Protein AF-A0A3P8GDN5-F1 (afdb_monomer_lite)

Radius of gyration: 11.0 Å; chains: 1; bounding box: 24×20×29 Å

Foldseek 3Di:
DDAACAPNDDHDDDPVCVVVQVVVCVVVVDRVVSVVRGDPPGHD

Organism: NCBI:txid31246

Secondary structure (DSSP, 8-state):
-PPTTGGG---PPPGGGHHHHHHHHHHHSS-HHHHHHS-TT---

pLDDT: mean 92.35, std 8.22, range [53.91, 97.44]

Sequence (44 aa):
METLGDMGRPVVLPEFLKAESKLTFHVNEFNLVVSNLIGLRRNL

Structure (mmCIF, N/CA/C/O backbone):
data_AF-A0A3P8GDN5-F1
#
_entry.id   AF-A0A3P8GDN5-F1
#
loop_
_atom_site.group_PDB
_atom_site.id
_atom_site.type_symbol
_atom_site.label_atom_id
_atom_site.label_alt_id
_atom_site.label_comp_id
_atom_site.label_asym_id
_atom_site.label_entity_id
_atom_site.label_seq_id
_atom_site.pdbx_PDB_ins_code
_atom_site.Cartn_x
_atom_site.Cartn_y
_atom_site.Cartn_z
_atom_site.occupancy
_atom_site.B_iso_or_equiv
_atom_site.auth_seq_id
_atom_site.auth_comp_id
_atom_site.auth_asym_id
_atom_site.auth_atom_id
_atom_site.pdbx_PDB_model_num
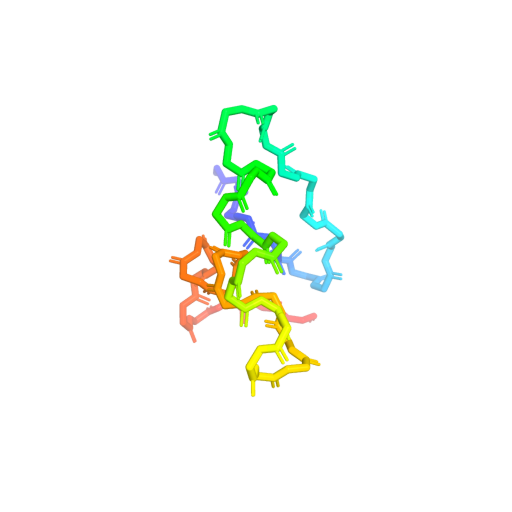ATOM 1 N N . MET A 1 1 ? 7.743 3.179 -19.002 1.00 53.91 1 MET A N 1
ATOM 2 C CA . MET A 1 1 ? 6.723 3.711 -18.078 1.00 53.91 1 MET A CA 1
ATOM 3 C C . MET A 1 1 ? 7.039 3.094 -16.730 1.00 53.91 1 MET A C 1
ATOM 5 O O . MET A 1 1 ? 7.061 1.873 -16.657 1.00 53.91 1 MET A O 1
ATOM 9 N N . GLU A 1 2 ? 7.446 3.879 -15.737 1.00 60.88 2 GLU A N 1
ATOM 10 C CA . GLU A 1 2 ? 7.852 3.319 -14.442 1.00 60.88 2 GLU A CA 1
ATOM 11 C C . GLU A 1 2 ? 6.616 2.880 -13.656 1.00 60.88 2 GLU A C 1
ATOM 13 O O . GLU A 1 2 ? 5.657 3.640 -13.520 1.00 60.88 2 GLU A O 1
ATOM 18 N N . THR A 1 3 ? 6.615 1.633 -13.187 1.00 83.19 3 THR A N 1
ATOM 19 C CA . THR A 1 3 ? 5.535 1.083 -12.364 1.00 83.19 3 THR A CA 1
ATOM 20 C C . THR A 1 3 ? 5.680 1.547 -10.915 1.00 83.19 3 THR A C 1
ATOM 22 O O . THR A 1 3 ? 6.793 1.732 -10.422 1.00 83.19 3 THR A O 1
ATOM 25 N N . LEU A 1 4 ? 4.562 1.734 -10.209 1.00 91.19 4 LEU A N 1
ATOM 26 C CA . LEU A 1 4 ? 4.573 2.153 -8.805 1.00 91.19 4 LEU A CA 1
ATOM 27 C C . LEU A 1 4 ? 5.398 1.185 -7.945 1.00 91.19 4 LEU A C 1
ATOM 29 O O . LEU A 1 4 ? 5.232 -0.032 -8.024 1.00 91.19 4 LEU A O 1
ATOM 33 N N . GLY A 1 5 ? 6.287 1.741 -7.121 1.00 92.12 5 GLY A N 1
ATOM 34 C CA . GLY A 1 5 ? 7.121 0.973 -6.195 1.00 92.12 5 GLY A CA 1
ATOM 35 C C . GLY A 1 5 ? 8.294 0.224 -6.834 1.00 92.12 5 GLY A C 1
ATOM 36 O O . GLY A 1 5 ? 8.978 -0.525 -6.131 1.00 92.12 5 GLY A O 1
ATOM 37 N N . ASP A 1 6 ? 8.527 0.398 -8.139 1.00 93.69 6 ASP A N 1
ATOM 38 C CA . ASP A 1 6 ? 9.650 -0.218 -8.849 1.00 93.69 6 ASP A CA 1
ATOM 39 C C . ASP A 1 6 ? 10.993 0.327 -8.354 1.00 93.69 6 ASP A C 1
ATOM 41 O O . ASP A 1 6 ? 11.097 1.508 -8.004 1.00 93.69 6 ASP A O 1
ATOM 45 N N . MET A 1 7 ? 12.009 -0.536 -8.316 1.00 94.19 7 MET A N 1
ATOM 46 C CA . MET A 1 7 ? 13.327 -0.250 -7.731 1.00 94.19 7 MET A CA 1
ATOM 47 C C . MET A 1 7 ? 13.249 0.201 -6.262 1.00 94.19 7 MET A C 1
ATOM 49 O O . MET A 1 7 ? 13.953 1.111 -5.828 1.00 94.19 7 MET A O 1
ATOM 53 N N . GLY A 1 8 ? 12.290 -0.337 -5.498 1.00 92.19 8 GLY A N 1
ATOM 54 C CA . GLY A 1 8 ? 12.128 0.012 -4.080 1.00 92.19 8 GLY A CA 1
ATOM 55 C C . GLY A 1 8 ? 11.620 1.431 -3.799 1.00 92.19 8 GLY A C 1
ATOM 56 O O . GLY A 1 8 ? 11.611 1.849 -2.642 1.00 92.19 8 GLY A O 1
ATOM 57 N N . ARG A 1 9 ? 11.195 2.182 -4.821 1.00 93.88 9 ARG A N 1
ATOM 58 C CA . ARG A 1 9 ? 10.815 3.591 -4.658 1.00 93.88 9 ARG A CA 1
ATOM 59 C C . ARG A 1 9 ? 9.560 3.777 -3.802 1.00 93.88 9 ARG A C 1
ATOM 61 O O . ARG A 1 9 ? 8.648 2.950 -3.853 1.00 93.88 9 ARG A O 1
ATOM 68 N N . PRO A 1 10 ? 9.468 4.881 -3.040 1.00 94.38 10 PRO A N 1
ATOM 69 C CA . PRO A 1 10 ? 8.283 5.172 -2.248 1.00 94.38 10 PRO A CA 1
ATOM 70 C C . PRO A 1 10 ? 7.064 5.411 -3.147 1.00 94.38 10 PR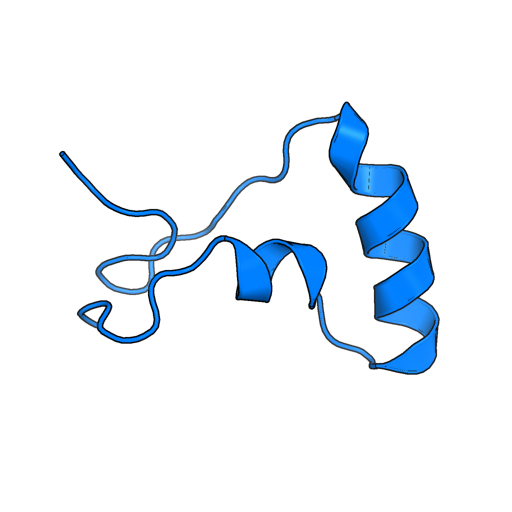O A C 1
ATOM 72 O O . PRO A 1 10 ? 7.152 6.076 -4.179 1.00 94.38 10 PRO A O 1
ATOM 75 N N . VAL A 1 11 ? 5.908 4.900 -2.722 1.00 94.06 11 VAL A N 1
ATOM 76 C CA . VAL A 1 11 ? 4.617 5.144 -3.375 1.00 94.06 11 VAL A CA 1
ATOM 77 C C . VAL A 1 11 ? 3.823 6.137 -2.538 1.00 94.06 11 VAL A C 1
ATOM 79 O O . VAL A 1 11 ? 3.474 5.858 -1.392 1.00 94.06 11 VAL A O 1
ATOM 82 N N . VAL A 1 12 ? 3.527 7.300 -3.118 1.00 91.75 12 VAL A N 1
ATOM 83 C CA . VAL A 1 12 ? 2.667 8.310 -2.493 1.00 91.75 12 VAL A CA 1
ATOM 84 C C . VAL A 1 12 ? 1.224 8.061 -2.917 1.00 91.75 12 VAL A C 1
ATOM 86 O O . VAL A 1 12 ? 0.901 8.070 -4.102 1.00 91.75 12 VAL A O 1
ATOM 89 N N . LEU A 1 13 ? 0.352 7.844 -1.935 1.00 92.88 13 LEU A N 1
ATOM 90 C CA . LEU A 1 13 ? -1.076 7.636 -2.158 1.00 92.88 13 LEU A CA 1
ATOM 91 C C . LEU A 1 13 ? -1.778 8.931 -2.604 1.00 92.88 13 LEU A C 1
ATOM 93 O O . LEU A 1 13 ? -1.638 9.957 -1.927 1.00 92.88 13 LEU A O 1
ATOM 97 N N . PRO A 1 14 ? -2.605 8.876 -3.663 1.00 92.50 14 PRO A N 1
ATOM 98 C CA . PRO A 1 14 ? -3.581 9.917 -3.963 1.00 92.50 14 PRO A CA 1
ATOM 99 C C . PRO A 1 14 ? -4.534 10.168 -2.787 1.00 92.50 14 PRO A C 1
ATOM 101 O O . PRO A 1 14 ? -4.882 9.242 -2.053 1.00 92.50 14 PRO A O 1
ATOM 104 N N . GLU A 1 15 ? -5.005 11.409 -2.636 1.00 96.38 15 GLU A N 1
ATOM 105 C CA . GLU A 1 15 ? -5.839 11.824 -1.495 1.00 96.38 15 GLU A CA 1
ATOM 106 C C . GLU A 1 15 ? -7.096 10.957 -1.329 1.00 96.38 15 GLU A C 1
ATOM 108 O O . GLU A 1 15 ? -7.412 10.523 -0.222 1.00 96.38 15 GLU A O 1
ATOM 113 N N . PHE A 1 16 ? -7.761 10.622 -2.439 1.00 96.00 16 PHE A N 1
ATOM 114 C CA . PHE A 1 16 ? -9.004 9.846 -2.436 1.00 96.00 16 PHE A CA 1
ATOM 115 C C . PHE A 1 16 ? -8.845 8.404 -1.921 1.00 96.00 16 PHE A C 1
ATOM 117 O O . PHE A 1 16 ? -9.836 7.795 -1.533 1.00 96.00 16 PHE A O 1
ATOM 124 N N . LEU A 1 17 ? -7.619 7.869 -1.860 1.00 96.69 17 LEU A N 1
ATOM 125 C CA . LEU A 1 17 ? -7.329 6.527 -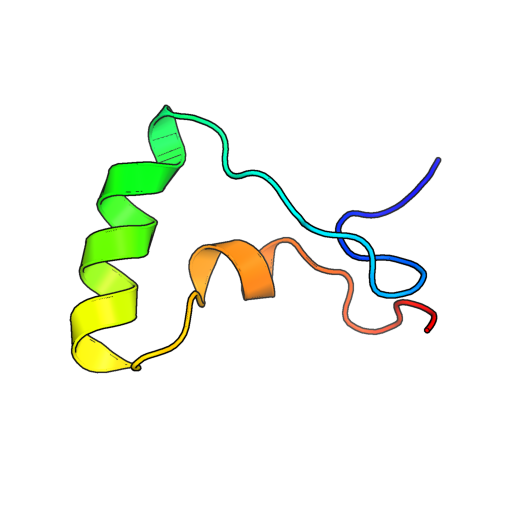1.333 1.00 96.69 17 LEU A CA 1
ATOM 126 C C . LEU A 1 17 ? -6.835 6.538 0.123 1.00 96.69 17 LEU A C 1
ATOM 128 O O . LEU A 1 17 ? -6.697 5.482 0.744 1.00 96.69 17 LEU A O 1
ATOM 132 N N . LYS A 1 18 ? -6.564 7.712 0.711 1.00 96.25 18 LYS A N 1
ATOM 133 C CA . LYS A 1 18 ? -6.009 7.794 2.073 1.00 96.25 18 LYS A CA 1
ATOM 134 C C . LYS A 1 18 ? -6.975 7.287 3.142 1.00 96.25 18 LYS A C 1
ATOM 136 O O . LYS A 1 18 ? -6.524 6.727 4.138 1.00 96.25 18 LYS A O 1
ATOM 141 N N . ALA A 1 19 ? -8.282 7.477 2.957 1.00 96.81 19 ALA A N 1
ATOM 142 C CA . ALA A 1 19 ? -9.287 7.000 3.908 1.00 96.81 19 ALA A CA 1
ATOM 143 C C . ALA A 1 19 ? -9.312 5.463 3.979 1.00 96.81 19 ALA A C 1
ATOM 145 O O . ALA A 1 19 ? -9.213 4.892 5.063 1.00 96.81 19 ALA A O 1
ATOM 146 N N . GLU A 1 20 ? -9.348 4.799 2.822 1.00 97.00 20 GLU A N 1
ATOM 14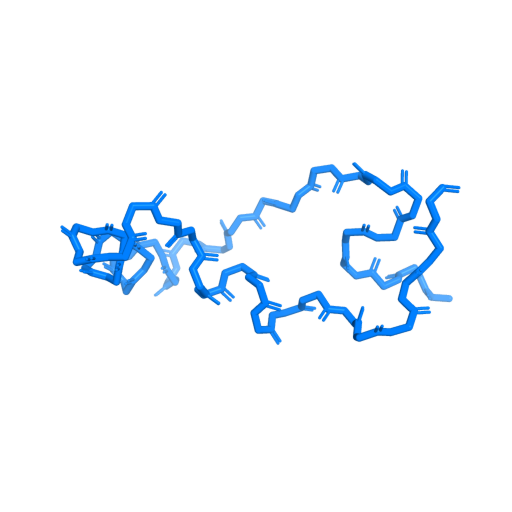7 C CA . GLU A 1 20 ? -9.299 3.337 2.713 1.00 97.00 20 GLU A CA 1
ATOM 148 C C . GLU A 1 20 ? -7.969 2.768 3.229 1.00 97.00 20 GLU A C 1
ATOM 150 O O . GLU A 1 20 ? -7.942 1.771 3.953 1.00 97.00 20 GLU A O 1
ATOM 155 N N . SER A 1 21 ? -6.858 3.443 2.925 1.00 97.31 21 SER A N 1
ATOM 156 C CA . SER A 1 21 ? -5.533 3.065 3.419 1.00 97.31 21 SER A CA 1
ATOM 157 C C . SER A 1 21 ? -5.479 3.044 4.950 1.00 97.31 21 SER A C 1
ATOM 159 O O . SER A 1 21 ? -4.990 2.078 5.527 1.00 97.31 21 SER A O 1
ATOM 161 N N . LYS A 1 22 ? -6.047 4.052 5.627 1.00 97.19 22 LYS A N 1
ATOM 162 C CA . LYS A 1 22 ? -6.107 4.096 7.100 1.00 97.19 22 LYS A CA 1
ATOM 163 C C . LYS A 1 22 ? -6.982 2.984 7.684 1.00 97.19 22 LYS A C 1
ATOM 165 O O . LYS A 1 22 ? -6.598 2.366 8.672 1.00 97.19 22 LYS A O 1
ATOM 170 N N . LEU A 1 23 ? -8.136 2.727 7.067 1.00 96.69 23 LEU A N 1
ATOM 171 C CA . LEU A 1 23 ? -9.067 1.670 7.477 1.00 96.69 23 LEU A CA 1
ATOM 172 C C . LEU A 1 23 ? -8.427 0.283 7.390 1.00 96.69 23 LEU A C 1
ATOM 174 O O . LEU A 1 23 ? -8.472 -0.487 8.345 1.00 96.69 23 LEU A O 1
ATOM 178 N N . THR A 1 24 ? -7.805 -0.022 6.253 1.00 97.12 24 THR A N 1
ATOM 179 C CA . THR A 1 24 ? -7.160 -1.321 6.025 1.00 97.12 24 THR A CA 1
ATOM 180 C C . THR A 1 24 ? -5.896 -1.485 6.865 1.00 97.12 24 THR A C 1
ATOM 182 O O . THR A 1 24 ? -5.653 -2.577 7.382 1.00 97.12 24 THR A O 1
ATOM 185 N N . PHE A 1 25 ? -5.130 -0.410 7.074 1.00 97.44 25 PHE A N 1
ATOM 186 C CA . PHE A 1 25 ? -3.941 -0.437 7.922 1.00 97.44 25 PHE A CA 1
ATOM 187 C C . PHE A 1 25 ? -4.271 -0.832 9.363 1.00 97.44 25 PHE A C 1
ATOM 189 O O . PHE A 1 25 ? -3.558 -1.649 9.924 1.00 97.44 25 PHE A O 1
ATOM 196 N N . HIS A 1 26 ? -5.372 -0.338 9.938 1.00 95.69 26 HIS A N 1
ATOM 197 C CA . HIS A 1 26 ? -5.732 -0.628 11.332 1.00 95.69 26 HIS A CA 1
ATOM 198 C C . HIS A 1 26 ? -5.904 -2.127 11.645 1.00 95.69 26 HIS A C 1
ATOM 200 O O . HIS A 1 26 ? -5.737 -2.543 12.784 1.00 95.69 26 HIS A O 1
ATOM 206 N N . VAL A 1 27 ? -6.255 -2.938 10.645 1.00 95.44 27 VAL A N 1
ATOM 207 C CA . VAL A 1 27 ? -6.449 -4.387 10.815 1.00 95.44 27 VAL A CA 1
ATOM 208 C C . VAL A 1 27 ? -5.193 -5.171 10.445 1.00 95.44 27 VAL A C 1
ATOM 210 O O . VAL A 1 27 ? -4.898 -6.196 11.051 1.00 95.44 27 VAL A O 1
ATOM 213 N N . ASN A 1 28 ? -4.471 -4.716 9.421 1.00 97.44 28 ASN A N 1
ATOM 214 C CA . ASN A 1 28 ? -3.386 -5.484 8.812 1.00 97.44 28 ASN A CA 1
ATOM 215 C C . ASN A 1 28 ? -1.997 -5.023 9.261 1.00 97.44 28 ASN A C 1
ATOM 217 O O . ASN A 1 28 ? -1.015 -5.686 8.938 1.00 97.44 28 ASN A O 1
ATOM 221 N N . GLU A 1 29 ? -1.907 -3.866 9.923 1.00 96.94 29 GLU A N 1
ATOM 222 C CA . GLU A 1 29 ? -0.660 -3.165 10.263 1.00 96.94 29 GLU A CA 1
ATOM 223 C C . GLU A 1 29 ? 0.260 -2.969 9.039 1.00 96.94 29 GLU A C 1
ATOM 225 O O . GLU A 1 29 ? 1.482 -2.855 9.127 1.00 96.94 29 GLU A O 1
ATOM 230 N N . PHE A 1 30 ? -0.352 -2.940 7.851 1.00 96.56 30 PHE A N 1
ATOM 231 C CA . PHE A 1 30 ? 0.308 -2.809 6.563 1.00 96.56 30 PHE A CA 1
ATOM 232 C C . PHE A 1 30 ? -0.609 -2.115 5.555 1.00 96.56 30 PHE A C 1
ATOM 234 O O . PHE A 1 30 ? -1.831 -2.281 5.564 1.00 96.56 30 PHE A O 1
ATOM 241 N N . ASN A 1 31 ? -0.018 -1.320 4.661 1.00 95.94 31 ASN A N 1
ATOM 242 C CA . ASN A 1 31 ? -0.767 -0.537 3.685 1.00 95.94 31 ASN A CA 1
ATOM 243 C C . ASN A 1 31 ? -1.134 -1.383 2.458 1.00 95.94 31 ASN A C 1
ATOM 245 O O . ASN A 1 31 ? -0.516 -1.280 1.396 1.00 95.94 31 ASN A O 1
ATOM 249 N N . LEU A 1 32 ? -2.155 -2.227 2.613 1.00 95.81 32 LEU A N 1
ATOM 250 C CA . LEU A 1 32 ? -2.632 -3.113 1.548 1.00 95.81 32 LEU A CA 1
ATOM 251 C C . LEU A 1 32 ? -3.115 -2.354 0.309 1.00 95.81 32 LEU A C 1
ATOM 253 O O . LEU A 1 32 ? -2.923 -2.833 -0.805 1.00 95.81 32 LEU A O 1
ATOM 257 N N . VAL A 1 33 ? -3.667 -1.149 0.483 1.00 96.00 33 VAL A N 1
ATOM 258 C CA . VAL A 1 33 ? -4.074 -0.300 -0.646 1.00 96.00 33 VAL A CA 1
ATOM 259 C C . VAL A 1 33 ? -2.871 0.033 -1.526 1.00 96.00 33 VAL A C 1
ATOM 261 O O . 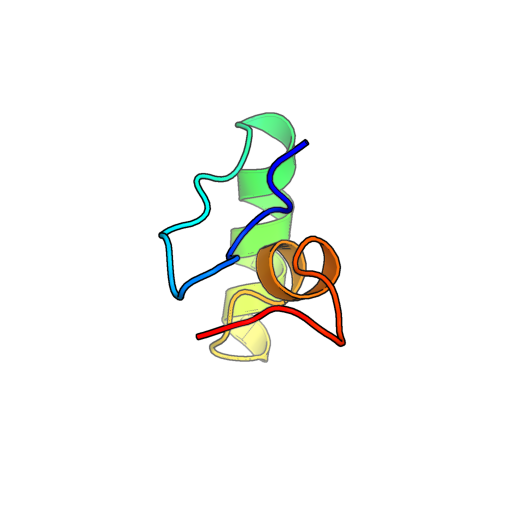VAL A 1 33 ? -2.943 -0.138 -2.736 1.00 96.00 33 VAL A O 1
ATOM 264 N N . VAL A 1 34 ? -1.737 0.429 -0.937 1.00 95.00 34 VAL A N 1
ATOM 265 C CA . VAL A 1 34 ? -0.490 0.631 -1.701 1.00 95.00 34 VAL A CA 1
ATOM 266 C C . VAL A 1 34 ? 0.005 -0.675 -2.303 1.00 95.00 34 VAL A C 1
ATOM 268 O O . VAL A 1 34 ? 0.407 -0.693 -3.463 1.00 95.00 34 VAL A O 1
ATOM 271 N N . SER A 1 35 ? -0.041 -1.769 -1.545 1.00 94.62 35 SER A N 1
ATOM 272 C CA . SER A 1 35 ? 0.423 -3.074 -2.021 1.00 94.62 35 SER A CA 1
ATOM 273 C C . SER A 1 35 ? -0.299 -3.536 -3.284 1.00 94.62 35 SER A C 1
ATOM 275 O O . SER A 1 35 ? 0.341 -4.078 -4.177 1.00 94.62 35 SER A O 1
ATOM 277 N N . ASN A 1 36 ? -1.603 -3.279 -3.386 1.00 93.75 36 ASN A N 1
ATOM 278 C CA . ASN A 1 36 ? -2.406 -3.621 -4.561 1.00 93.75 36 ASN A CA 1
ATOM 279 C C . ASN A 1 36 ? -2.053 -2.785 -5.800 1.00 93.75 36 ASN A C 1
ATOM 281 O O . ASN A 1 36 ? -2.340 -3.196 -6.922 1.00 93.75 36 ASN A O 1
ATOM 285 N N . LEU A 1 37 ? -1.433 -1.617 -5.610 1.00 92.81 37 LEU A N 1
ATOM 286 C CA . LEU A 1 37 ? -0.975 -0.752 -6.698 1.00 92.81 37 LEU A CA 1
ATOM 287 C C . LEU A 1 37 ? 0.429 -1.123 -7.195 1.00 92.81 37 LEU A C 1
ATOM 289 O O . LEU A 1 37 ? 0.809 -0.739 -8.302 1.00 92.81 37 LEU A O 1
ATOM 293 N N . ILE A 1 38 ? 1.212 -1.841 -6.385 1.00 92.88 38 ILE A N 1
ATOM 294 C CA . ILE A 1 38 ? 2.569 -2.261 -6.736 1.00 92.88 38 ILE A CA 1
ATOM 295 C C . ILE A 1 38 ? 2.506 -3.529 -7.590 1.00 92.88 38 ILE A C 1
ATOM 297 O O . ILE A 1 38 ? 1.849 -4.511 -7.251 1.00 92.88 38 ILE A O 1
ATOM 301 N N . GLY A 1 39 ? 3.237 -3.526 -8.706 1.00 89.06 39 GLY A N 1
ATOM 302 C CA . GLY A 1 39 ? 3.311 -4.686 -9.590 1.00 89.06 39 GLY A CA 1
ATOM 303 C C . GLY A 1 39 ? 3.946 -5.898 -8.901 1.00 89.06 39 GLY A C 1
ATOM 304 O O . GLY A 1 39 ? 5.022 -5.796 -8.315 1.00 89.06 39 GLY A O 1
ATOM 305 N N . LEU A 1 40 ? 3.328 -7.075 -9.051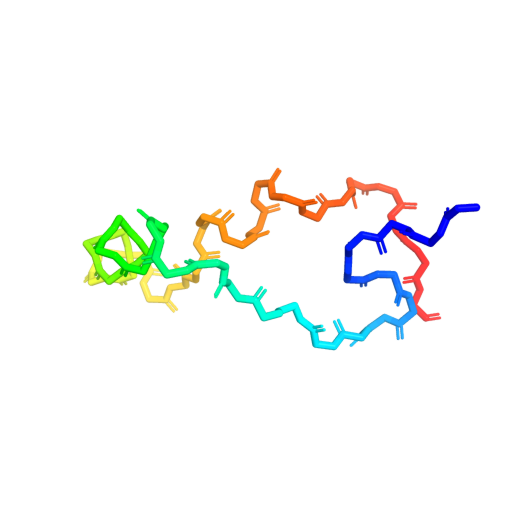 1.00 90.94 40 LEU A N 1
ATOM 306 C CA . LEU A 1 40 ? 3.812 -8.336 -8.459 1.00 90.94 40 LEU A CA 1
ATOM 307 C C . LEU A 1 40 ? 5.232 -8.731 -8.900 1.00 90.94 40 LEU A C 1
ATOM 309 O O . LEU A 1 40 ? 5.899 -9.496 -8.212 1.00 90.94 40 LEU A O 1
ATOM 313 N N . ARG A 1 41 ? 5.686 -8.236 -10.057 1.00 91.44 41 ARG A N 1
ATOM 314 C CA . ARG A 1 41 ? 7.010 -8.510 -10.640 1.00 91.44 41 ARG A CA 1
ATOM 315 C C . ARG A 1 41 ? 7.895 -7.261 -10.696 1.00 91.44 41 ARG A C 1
ATOM 317 O O . ARG A 1 41 ? 8.646 -7.097 -11.653 1.00 91.44 41 ARG A O 1
ATOM 324 N N . ARG A 1 42 ? 7.757 -6.348 -9.730 1.00 89.38 42 ARG A N 1
ATOM 325 C CA . ARG A 1 42 ? 8.633 -5.170 -9.651 1.00 89.38 42 ARG A CA 1
ATOM 326 C C . ARG A 1 42 ? 10.095 -5.570 -9.435 1.00 89.38 42 ARG A C 1
ATOM 328 O O . ARG A 1 42 ? 10.374 -6.583 -8.792 1.00 89.38 42 ARG A O 1
ATOM 335 N N . ASN A 1 43 ? 11.003 -4.736 -9.918 1.00 89.69 43 ASN A N 1
ATOM 336 C CA . ASN A 1 43 ? 12.422 -4.841 -9.613 1.00 89.69 43 ASN A CA 1
ATOM 337 C C . ASN A 1 43 ? 12.730 -4.154 -8.273 1.00 89.69 43 ASN A C 1
ATOM 339 O O . ASN A 1 43 ? 11.921 -3.367 -7.758 1.00 89.69 43 ASN A O 1
ATOM 343 N N . LEU A 1 44 ? 13.898 -4.467 -7.712 1.00 88.25 44 LEU A N 1
ATOM 344 C CA . LEU A 1 44 ? 14.440 -3.864 -6.494 1.00 88.25 44 LEU A CA 1
ATOM 345 C C . LEU A 1 44 ? 15.765 -3.174 -6.798 1.00 88.25 44 LEU A C 1
ATOM 347 O O . LEU A 1 44 ? 16.596 -3.796 -7.496 1.00 88.25 44 LEU A O 1
#